Protein AF-A0A1W9Z5X0-F1 (afdb_monomer_lite)

Secondary structure (DSSP, 8-state):
--PPPPP-SHHHHHHT-SB-TTS-B--GGGEEEEE-TTS-EEEEEHHHHHHHHHHHHHHHH----------

Foldseek 3Di:
DDDDDDDPDPVSVVVPDQADPVGHGPDPVQWDWDQDPVRDTDIDGNVVVVVVVVVVVCVVPVPPPDDDDDD

Organism: NCBI:txid1265311

Structure (mmCIF, N/CA/C/O backbone):
data_AF-A0A1W9Z5X0-F1
#
_entry.id   AF-A0A1W9Z5X0-F1
#
loop_
_atom_site.group_PDB
_atom_site.id
_atom_site.type_symbol
_atom_site.label_atom_id
_atom_site.label_alt_id
_atom_site.label_comp_id
_atom_site.label_asym_id
_atom_site.label_entity_id
_atom_site.label_seq_id
_atom_site.pdbx_PDB_ins_code
_atom_site.Cartn_x
_atom_site.Cartn_y
_atom_site.Cartn_z
_atom_site.occupancy
_atom_site.B_iso_or_equiv
_atom_site.auth_seq_id
_atom_site.auth_comp_id
_atom_site.auth_asym_id
_atom_site.auth_atom_id
_atom_site.pdbx_PDB_model_num
ATOM 1 N N . MET A 1 1 ? 11.745 -16.523 -33.605 1.00 48.28 1 MET A N 1
ATOM 2 C CA . MET A 1 1 ? 10.724 -15.967 -32.694 1.00 48.28 1 MET A CA 1
ATOM 3 C C . MET A 1 1 ? 11.312 -16.030 -31.290 1.00 48.28 1 MET A C 1
ATOM 5 O O . MET A 1 1 ? 11.325 -17.097 -30.699 1.00 48.28 1 MET A O 1
ATOM 9 N N . THR A 1 2 ? 11.974 -14.970 -30.825 1.00 58.69 2 THR A N 1
ATOM 10 C CA . THR A 1 2 ? 12.698 -14.979 -29.543 1.00 58.69 2 THR A CA 1
ATOM 11 C C . THR A 1 2 ? 11.734 -14.657 -28.406 1.00 58.69 2 THR A C 1
ATOM 13 O O . THR A 1 2 ? 11.388 -13.499 -28.174 1.00 58.69 2 THR A O 1
ATOM 16 N N . GLU A 1 3 ? 11.268 -15.685 -27.700 1.00 62.53 3 GLU A N 1
ATOM 17 C CA . GLU A 1 3 ? 10.492 -15.493 -26.477 1.00 62.53 3 GLU A CA 1
ATOM 18 C C . GLU A 1 3 ? 11.357 -14.770 -25.440 1.00 62.53 3 GLU A C 1
ATOM 20 O O . GLU A 1 3 ? 12.428 -15.237 -25.045 1.00 62.53 3 GLU A O 1
ATOM 25 N N . ARG A 1 4 ? 10.922 -13.578 -25.018 1.00 77.19 4 ARG A N 1
ATOM 26 C CA . ARG A 1 4 ? 11.599 -12.847 -23.946 1.00 77.19 4 ARG A CA 1
ATOM 27 C C . ARG A 1 4 ? 11.388 -13.625 -22.653 1.00 77.19 4 ARG A C 1
ATOM 29 O O . ARG A 1 4 ? 10.252 -13.803 -22.220 1.00 77.19 4 ARG A O 1
ATOM 36 N N . ARG A 1 5 ? 12.482 -14.062 -22.029 1.00 76.25 5 ARG A N 1
ATOM 37 C CA . ARG A 1 5 ? 12.446 -14.726 -20.723 1.00 76.25 5 ARG A CA 1
ATOM 38 C C . ARG A 1 5 ? 11.706 -13.828 -19.715 1.00 76.25 5 ARG A C 1
ATOM 40 O O . ARG A 1 5 ? 12.033 -12.641 -19.632 1.00 76.25 5 ARG A O 1
ATOM 47 N N . PRO A 1 6 ? 10.722 -14.354 -18.964 1.00 77.06 6 PRO A N 1
ATOM 48 C CA . PRO A 1 6 ? 9.955 -13.550 -18.023 1.00 77.06 6 PRO A CA 1
ATOM 49 C C . PRO A 1 6 ? 10.859 -12.995 -16.912 1.00 77.06 6 PRO A C 1
ATOM 51 O O . PRO A 1 6 ? 11.856 -13.633 -16.550 1.00 77.06 6 PRO A O 1
ATOM 54 N N . PRO A 1 7 ? 10.530 -11.818 -16.352 1.00 81.31 7 PRO A N 1
ATOM 55 C CA . PRO A 1 7 ? 11.292 -11.250 -15.250 1.00 81.31 7 PRO A CA 1
ATOM 56 C C . PRO A 1 7 ? 11.239 -12.192 -14.042 1.00 81.31 7 PRO A C 1
ATOM 58 O O . PRO A 1 7 ? 10.163 -12.519 -13.553 1.00 81.31 7 PRO A O 1
ATOM 61 N N . THR A 1 8 ? 12.399 -12.625 -13.549 1.00 86.69 8 THR A N 1
ATOM 62 C CA . THR A 1 8 ? 12.505 -13.525 -12.385 1.00 86.69 8 THR A CA 1
ATOM 63 C C . THR A 1 8 ? 12.617 -12.772 -11.059 1.00 86.69 8 THR A C 1
ATOM 65 O O . THR A 1 8 ? 12.360 -13.334 -9.997 1.00 86.69 8 THR A O 1
ATOM 68 N N . GLY A 1 9 ? 12.987 -11.489 -11.096 1.00 89.31 9 GLY A N 1
ATOM 69 C CA . GLY A 1 9 ? 13.120 -10.666 -9.898 1.00 89.31 9 GLY A CA 1
ATOM 70 C C . GLY A 1 9 ? 11.762 -10.330 -9.285 1.00 89.31 9 GLY A C 1
ATOM 71 O O . GLY A 1 9 ? 10.894 -9.784 -9.963 1.00 89.31 9 GLY A O 1
ATOM 72 N N . ILE A 1 10 ? 11.603 -10.569 -7.980 1.00 86.25 10 ILE A N 1
ATOM 73 C CA . ILE A 1 10 ? 10.353 -10.326 -7.233 1.00 86.25 10 ILE A CA 1
ATOM 74 C C . ILE A 1 10 ? 9.834 -8.893 -7.441 1.00 86.25 10 ILE A C 1
ATOM 76 O O . ILE A 1 10 ? 8.634 -8.684 -7.604 1.00 86.25 10 ILE A O 1
ATOM 80 N N . ALA A 1 11 ? 10.730 -7.902 -7.480 1.00 83.38 11 ALA A N 1
ATOM 81 C CA . ALA A 1 11 ? 10.368 -6.508 -7.734 1.00 83.38 11 ALA A CA 1
ATOM 82 C C . ALA A 1 11 ? 9.762 -6.302 -9.134 1.00 83.38 11 ALA A C 1
ATOM 84 O O . ALA A 1 11 ? 8.719 -5.664 -9.259 1.00 83.38 11 ALA A O 1
ATOM 85 N N . ALA A 1 12 ? 10.371 -6.886 -10.168 1.00 86.56 12 ALA A N 1
ATOM 86 C CA . ALA A 1 12 ? 9.900 -6.783 -11.548 1.00 86.56 12 ALA A CA 1
ATOM 87 C C . ALA A 1 12 ? 8.584 -7.550 -11.763 1.00 86.56 12 ALA A C 1
ATOM 89 O O . ALA A 1 12 ? 7.666 -7.030 -12.394 1.00 86.56 12 ALA A O 1
ATOM 90 N N . VAL A 1 13 ? 8.447 -8.737 -11.161 1.00 87.50 13 VAL A N 1
ATOM 91 C CA . VAL A 1 13 ? 7.187 -9.500 -11.147 1.00 87.50 13 VAL A CA 1
ATOM 92 C C . VAL A 1 13 ? 6.073 -8.683 -10.491 1.00 87.50 13 VAL A C 1
ATOM 94 O O . VAL A 1 13 ? 4.981 -8.554 -11.039 1.00 87.50 13 VAL A O 1
ATOM 97 N N . ASN A 1 14 ? 6.348 -8.079 -9.333 1.00 86.62 14 ASN A N 1
ATOM 98 C CA . ASN A 1 14 ? 5.361 -7.270 -8.625 1.00 86.62 14 ASN A CA 1
ATOM 99 C C . ASN A 1 14 ? 4.996 -5.991 -9.384 1.00 86.62 14 ASN A C 1
ATOM 101 O O . ASN A 1 14 ? 3.825 -5.613 -9.370 1.00 86.62 14 ASN A O 1
ATOM 105 N N . ALA A 1 15 ? 5.945 -5.346 -10.066 1.00 86.00 15 ALA A N 1
ATOM 106 C CA . ALA A 1 15 ? 5.676 -4.167 -10.888 1.00 86.00 15 ALA A CA 1
ATOM 107 C C . ALA A 1 15 ? 4.663 -4.460 -12.009 1.00 86.00 15 ALA A C 1
ATOM 109 O O . ALA A 1 15 ? 3.797 -3.632 -12.270 1.00 86.00 15 ALA A O 1
ATOM 110 N N . GLY A 1 16 ? 4.709 -5.660 -12.600 1.00 88.25 16 GLY A N 1
ATOM 111 C CA . GLY A 1 16 ? 3.760 -6.096 -13.630 1.00 88.25 16 GLY A CA 1
ATOM 112 C C . GLY A 1 16 ? 2.359 -6.456 -13.119 1.00 88.25 16 GLY A C 1
ATOM 113 O O . GLY A 1 16 ? 1.438 -6.601 -13.921 1.00 88.25 16 GLY A O 1
ATOM 114 N N . LYS A 1 17 ? 2.156 -6.601 -11.801 1.00 91.19 17 LYS A N 1
ATOM 115 C CA . LYS A 1 17 ? 0.829 -6.912 -11.249 1.00 91.19 17 LYS A CA 1
ATOM 116 C C . LYS A 1 17 ? -0.128 -5.736 -11.452 1.00 91.19 17 LYS A C 1
ATOM 118 O O . LYS A 1 17 ? 0.161 -4.623 -11.005 1.00 91.19 17 LYS A O 1
ATOM 123 N N . GLN A 1 18 ? -1.293 -6.039 -12.022 1.00 94.44 18 GLN A N 1
ATOM 124 C CA . GLN A 1 18 ? -2.420 -5.113 -12.207 1.00 94.44 18 GLN A CA 1
ATOM 125 C C . GLN A 1 18 ? -3.461 -5.195 -11.086 1.00 94.44 18 GLN A C 1
ATOM 127 O O . GLN A 1 18 ? -4.283 -4.299 -10.926 1.00 94.44 18 GLN A O 1
ATOM 132 N N . VAL A 1 19 ? -3.417 -6.259 -10.285 1.00 94.81 19 VAL A N 1
ATOM 133 C CA . VAL A 1 19 ? -4.309 -6.479 -9.145 1.00 94.81 19 VAL A CA 1
ATOM 134 C C . VAL A 1 19 ? -3.486 -6.818 -7.912 1.00 94.81 19 VAL A C 1
ATOM 136 O O . VAL A 1 19 ? -2.422 -7.436 -8.009 1.00 94.81 19 VAL A O 1
ATOM 139 N N . CYS A 1 20 ? -3.947 -6.382 -6.744 1.00 93.75 20 CYS A N 1
ATOM 140 C CA . CYS A 1 20 ? -3.350 -6.792 -5.482 1.00 93.75 20 CYS A CA 1
ATOM 141 C C . CYS A 1 20 ? -3.764 -8.226 -5.132 1.00 93.75 20 CYS A C 1
ATOM 143 O O . CYS A 1 20 ? -4.686 -8.782 -5.725 1.00 93.75 20 CYS A O 1
ATOM 145 N N . ASP A 1 21 ? -3.128 -8.808 -4.118 1.00 91.31 21 ASP A N 1
ATOM 146 C CA . ASP A 1 21 ? -3.385 -10.200 -3.726 1.00 91.31 21 ASP A CA 1
ATOM 147 C C . ASP A 1 21 ? -4.811 -10.423 -3.158 1.00 91.31 21 ASP A C 1
ATOM 149 O O . ASP A 1 21 ? -5.242 -11.557 -2.984 1.00 91.31 21 ASP A O 1
ATOM 153 N N . HIS A 1 22 ? -5.566 -9.346 -2.902 1.00 91.81 22 HIS A N 1
ATOM 154 C CA . HIS A 1 22 ? -6.986 -9.377 -2.520 1.00 91.81 22 HIS A CA 1
ATOM 155 C C . HIS A 1 22 ? -7.950 -9.094 -3.688 1.00 91.81 22 HIS A C 1
ATOM 157 O O . HIS A 1 22 ? -9.152 -8.989 -3.471 1.00 91.81 22 HIS A O 1
ATOM 163 N N . GLY A 1 23 ? -7.440 -8.943 -4.915 1.00 95.06 23 GLY A N 1
ATOM 164 C CA . GLY A 1 23 ? -8.247 -8.716 -6.117 1.00 95.06 23 GLY A CA 1
ATOM 165 C C . GLY A 1 23 ? -8.564 -7.251 -6.434 1.00 95.06 23 GLY A C 1
ATOM 166 O O . GLY A 1 23 ? -9.289 -6.982 -7.386 1.00 95.06 23 GLY A O 1
ATOM 167 N N . HIS A 1 24 ? -8.026 -6.279 -5.690 1.00 94.88 24 HIS A N 1
ATOM 168 C CA . HIS A 1 24 ? -8.253 -4.863 -5.998 1.00 94.88 24 HIS A CA 1
ATOM 169 C C . HIS A 1 24 ? -7.339 -4.384 -7.132 1.00 94.88 24 HIS A C 1
ATOM 171 O O . HIS A 1 24 ? -6.126 -4.597 -7.083 1.00 94.88 24 HIS A O 1
ATOM 177 N N . VAL A 1 25 ? -7.900 -3.674 -8.111 1.00 96.12 25 VAL A N 1
ATOM 178 C CA . VAL A 1 25 ? -7.159 -3.125 -9.258 1.00 96.12 25 VAL A CA 1
ATOM 179 C C . VAL A 1 25 ? -6.171 -2.044 -8.811 1.00 96.12 25 VAL A C 1
ATOM 181 O O . VAL A 1 25 ? -6.526 -1.148 -8.042 1.00 96.12 25 VAL A O 1
ATOM 184 N N . PHE A 1 26 ? -4.937 -2.101 -9.312 1.00 94.62 26 PHE A N 1
ATOM 185 C CA . PHE A 1 26 ? -3.938 -1.047 -9.160 1.00 94.62 26 PHE A CA 1
ATOM 186 C C . PHE A 1 26 ? -4.176 0.064 -10.190 1.00 94.62 26 PHE A C 1
ATOM 188 O O . PHE A 1 26 ? -3.525 0.126 -11.226 1.00 94.62 26 PHE A O 1
ATOM 195 N N . SER A 1 27 ? -5.118 0.957 -9.891 1.00 94.69 27 SER A N 1
ATOM 196 C CA . SER A 1 27 ? -5.296 2.234 -10.592 1.00 94.69 27 SER A CA 1
ATOM 197 C C . SER A 1 27 ? -4.563 3.361 -9.863 1.00 94.69 27 SER A C 1
ATOM 199 O O . SER A 1 27 ? -4.213 3.220 -8.689 1.00 94.69 27 SER A O 1
ATOM 201 N N . GLU A 1 28 ? -4.398 4.516 -10.504 1.00 92.38 28 GLU A N 1
ATOM 202 C CA . GLU A 1 28 ? -3.891 5.731 -9.850 1.00 92.38 28 GLU A CA 1
ATOM 203 C C . GLU A 1 28 ? -4.722 6.104 -8.607 1.00 92.38 28 GLU A C 1
ATOM 205 O O . GLU A 1 28 ? -4.184 6.398 -7.539 1.00 92.38 28 GLU A O 1
ATOM 210 N N . SER A 1 29 ? -6.047 5.966 -8.704 1.00 93.38 29 SER A N 1
ATOM 211 C CA . SER A 1 29 ? -6.986 6.250 -7.616 1.00 93.38 29 SER A CA 1
ATOM 212 C C . SER A 1 29 ? -6.972 5.231 -6.473 1.00 93.38 29 SER A C 1
ATOM 214 O O . SER A 1 29 ? -7.350 5.585 -5.359 1.00 93.38 29 SER A O 1
ATOM 216 N N . ASN A 1 30 ? -6.535 3.986 -6.705 1.00 94.88 30 ASN A N 1
ATOM 217 C CA . ASN A 1 30 ? -6.508 2.911 -5.702 1.00 94.88 30 ASN A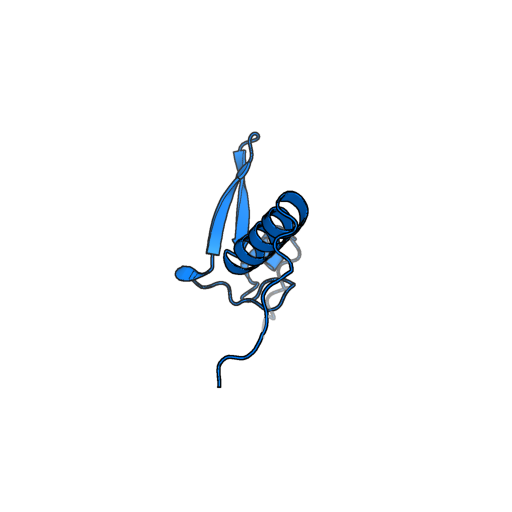 CA 1
ATOM 218 C C . ASN A 1 30 ? -5.084 2.525 -5.256 1.00 94.88 30 ASN A C 1
ATOM 220 O O . ASN A 1 30 ? -4.892 1.607 -4.453 1.00 94.88 30 ASN A O 1
ATOM 224 N N . THR A 1 31 ? -4.074 3.248 -5.734 1.00 95.44 31 THR A N 1
ATOM 225 C CA . THR A 1 31 ? -2.666 2.975 -5.448 1.00 95.44 31 THR A CA 1
ATOM 226 C C . THR A 1 31 ? -2.029 4.160 -4.736 1.00 95.44 31 THR A C 1
ATOM 228 O O . THR A 1 31 ? -2.368 5.320 -4.968 1.00 95.44 31 THR A O 1
ATOM 231 N N . TYR A 1 32 ? -1.109 3.880 -3.820 1.00 94.69 32 TYR A N 1
ATOM 232 C CA . TYR A 1 32 ? -0.189 4.880 -3.289 1.00 94.69 32 TYR A CA 1
ATOM 233 C C . TYR A 1 32 ? 1.181 4.257 -3.033 1.00 94.69 32 TYR A C 1
ATOM 235 O O . TYR A 1 32 ? 1.297 3.046 -2.825 1.00 94.69 32 TYR A O 1
ATOM 243 N N . LEU A 1 33 ? 2.220 5.088 -3.052 1.00 94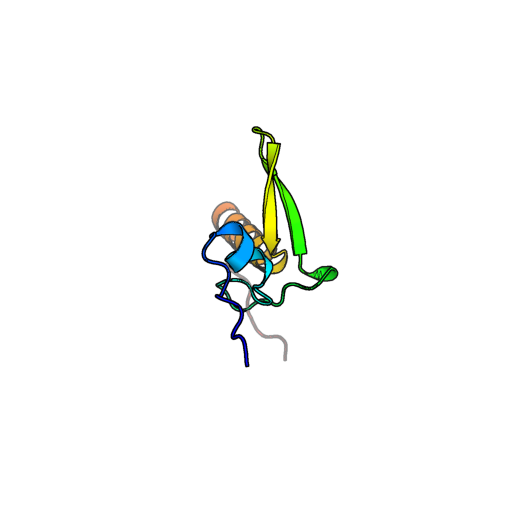.06 33 LEU A N 1
ATOM 244 C CA . LEU A 1 33 ? 3.575 4.687 -2.694 1.00 94.06 33 LEU A CA 1
ATOM 245 C C . LEU A 1 33 ? 3.819 5.037 -1.227 1.00 94.06 33 LEU A C 1
ATOM 247 O O . LEU A 1 33 ? 3.591 6.164 -0.797 1.00 94.06 33 LEU A O 1
ATOM 251 N N . HIS A 1 34 ? 4.249 4.051 -0.450 1.00 93.38 34 HIS A N 1
ATOM 252 C CA . HIS A 1 34 ? 4.641 4.223 0.940 1.00 93.38 34 HIS A CA 1
ATOM 253 C C . HIS A 1 34 ? 6.151 4.080 1.054 1.00 93.38 34 HIS A C 1
ATOM 255 O O . HIS A 1 34 ? 6.699 3.063 0.633 1.00 93.38 34 HIS A O 1
ATOM 261 N N . VAL A 1 35 ? 6.801 5.079 1.640 1.00 95.38 35 VAL A N 1
ATOM 262 C CA . VAL A 1 35 ? 8.222 5.025 1.984 1.00 95.38 35 VAL A CA 1
ATOM 263 C C . VAL A 1 35 ? 8.327 4.643 3.455 1.00 95.38 35 VAL A C 1
ATOM 265 O O . VAL A 1 35 ? 7.724 5.303 4.304 1.00 95.38 35 VAL A O 1
ATOM 268 N N . ASP A 1 36 ? 9.033 3.556 3.756 1.00 93.00 36 ASP A N 1
ATOM 269 C CA . ASP A 1 36 ? 9.304 3.178 5.142 1.00 93.00 36 ASP A CA 1
ATOM 270 C C . ASP A 1 36 ? 10.453 4.007 5.746 1.00 93.00 36 ASP A C 1
ATOM 272 O O . ASP A 1 36 ? 11.155 4.739 5.050 1.00 93.00 36 ASP A O 1
ATOM 276 N N . GLY A 1 37 ? 10.661 3.901 7.062 1.00 94.56 37 GLY A N 1
ATOM 277 C CA . GLY A 1 37 ? 11.696 4.672 7.767 1.00 94.56 37 GLY A CA 1
ATOM 278 C C . GLY A 1 37 ? 13.140 4.350 7.355 1.00 94.56 37 GLY A C 1
ATOM 279 O O . GLY A 1 37 ? 14.058 5.026 7.801 1.00 94.56 37 GLY A O 1
ATOM 280 N N . ARG A 1 38 ? 13.354 3.324 6.522 1.00 94.75 38 ARG A N 1
ATOM 281 C CA . ARG A 1 38 ? 14.657 2.960 5.947 1.00 94.75 38 ARG A CA 1
ATOM 282 C C . ARG A 1 38 ? 14.787 3.409 4.487 1.00 94.75 38 ARG A C 1
ATOM 284 O O . ARG A 1 38 ? 15.779 3.080 3.846 1.00 94.75 38 ARG A O 1
ATOM 291 N N . GLY A 1 39 ? 13.797 4.131 3.959 1.00 92.56 39 GLY A N 1
ATOM 292 C CA . GLY A 1 39 ? 13.783 4.634 2.589 1.00 92.56 39 GLY A CA 1
ATOM 293 C C . GLY A 1 39 ? 13.259 3.643 1.548 1.00 92.56 39 GLY A C 1
ATOM 294 O O . GLY A 1 39 ? 13.274 3.963 0.361 1.00 92.56 39 GLY A O 1
ATOM 295 N N . TYR A 1 40 ? 12.768 2.458 1.935 1.00 91.06 40 TYR A N 1
ATOM 296 C CA . TYR A 1 40 ? 12.218 1.519 0.954 1.00 91.06 40 TYR A CA 1
ATOM 297 C C . TYR A 1 40 ? 10.820 1.943 0.519 1.00 91.06 40 TYR A C 1
ATOM 299 O O . TYR A 1 40 ? 9.910 2.101 1.337 1.00 91.06 40 TYR A O 1
ATOM 307 N N . VAL A 1 41 ? 10.638 2.045 -0.797 1.00 91.19 41 VAL A N 1
ATOM 308 C CA . VAL A 1 41 ? 9.355 2.372 -1.421 1.00 91.19 41 VAL A CA 1
ATOM 309 C C . VAL A 1 41 ? 8.556 1.097 -1.677 1.00 91.19 41 VAL A C 1
ATOM 311 O O . VAL A 1 41 ? 9.040 0.150 -2.296 1.00 91.19 41 VAL A O 1
ATOM 314 N N . ARG A 1 42 ? 7.301 1.071 -1.226 1.00 90.06 42 ARG A N 1
ATOM 315 C CA . ARG A 1 42 ? 6.359 -0.036 -1.428 1.00 90.06 42 ARG A CA 1
ATOM 316 C C . ARG A 1 42 ? 5.065 0.475 -2.039 1.00 90.06 42 ARG A C 1
ATOM 318 O O . ARG A 1 42 ? 4.501 1.467 -1.580 1.00 90.06 42 ARG A O 1
ATOM 325 N N . ARG A 1 43 ? 4.555 -0.243 -3.037 1.00 92.50 43 ARG A N 1
ATOM 326 C CA . ARG A 1 43 ? 3.223 0.006 -3.594 1.00 92.50 43 ARG A CA 1
ATOM 327 C C . ARG A 1 43 ? 2.161 -0.557 -2.655 1.00 92.50 43 ARG A C 1
ATOM 329 O O . ARG A 1 43 ? 2.190 -1.740 -2.325 1.00 92.50 43 ARG A O 1
ATOM 336 N N . MET A 1 44 ? 1.211 0.277 -2.260 1.00 93.25 44 MET A N 1
ATOM 337 C CA . MET A 1 44 ? 0.131 -0.074 -1.347 1.00 93.25 44 MET A CA 1
ATOM 338 C C . MET A 1 44 ? -1.229 0.151 -2.011 1.00 93.25 44 MET A C 1
ATOM 340 O O . MET A 1 44 ? -1.436 1.127 -2.732 1.00 93.25 44 MET A O 1
ATOM 344 N N . CYS A 1 45 ? -2.166 -0.761 -1.747 1.00 96.00 45 CYS A N 1
ATOM 345 C CA . CYS A 1 45 ? -3.553 -0.645 -2.189 1.00 96.00 45 CYS A CA 1
ATOM 346 C C . CYS A 1 45 ? -4.362 0.164 -1.165 1.00 96.00 45 CYS A C 1
ATOM 348 O O . CYS A 1 45 ? -4.373 -0.158 0.030 1.00 96.00 45 CYS A O 1
ATOM 350 N N . ARG A 1 46 ? -5.048 1.210 -1.631 1.00 95.88 46 ARG A N 1
ATOM 351 C CA . ARG A 1 46 ? -5.865 2.094 -0.790 1.00 95.88 46 ARG A CA 1
ATOM 352 C C . ARG A 1 46 ? -7.064 1.359 -0.207 1.00 95.88 46 ARG A C 1
ATOM 354 O O . ARG A 1 46 ? -7.309 1.493 0.990 1.00 95.88 46 ARG A O 1
ATOM 361 N N . GLU A 1 47 ? -7.734 0.520 -0.991 1.00 96.50 47 GLU A N 1
ATOM 362 C CA . GLU A 1 47 ? -8.873 -0.264 -0.506 1.00 96.50 47 GLU A CA 1
ATOM 363 C C . GLU A 1 47 ? -8.465 -1.255 0.596 1.00 96.50 47 GLU A C 1
ATOM 365 O O . GLU A 1 47 ? -9.084 -1.302 1.661 1.00 96.50 47 GLU A O 1
ATOM 370 N N . CYS A 1 48 ? -7.334 -1.953 0.431 1.00 95.62 48 CYS A N 1
ATOM 371 C CA . CYS A 1 48 ? -6.781 -2.798 1.498 1.00 95.62 48 CYS A CA 1
ATOM 372 C C . CYS A 1 48 ? -6.556 -2.005 2.794 1.00 95.62 48 CYS A C 1
ATOM 374 O O . CYS A 1 48 ? -6.853 -2.487 3.893 1.00 95.62 48 CYS A O 1
ATOM 376 N N . ASN A 1 49 ? -6.032 -0.781 2.680 1.00 95.06 49 ASN A N 1
ATOM 377 C CA . ASN A 1 49 ? -5.804 0.086 3.829 1.00 95.06 49 ASN A CA 1
ATOM 378 C C . ASN A 1 49 ? -7.128 0.528 4.479 1.00 95.06 49 ASN A C 1
ATOM 380 O O . ASN A 1 49 ? -7.266 0.459 5.703 1.00 95.06 49 ASN A O 1
ATOM 384 N N . ARG A 1 50 ? -8.139 0.892 3.682 1.00 94.69 50 ARG A N 1
ATOM 385 C CA . ARG A 1 50 ? -9.482 1.241 4.167 1.00 94.69 50 ARG A CA 1
ATOM 386 C C . ARG A 1 50 ? -10.098 0.101 4.977 1.00 94.69 50 ARG A C 1
ATOM 388 O O . ARG A 1 50 ? -10.530 0.318 6.110 1.00 94.69 50 ARG A O 1
ATOM 395 N N . ILE A 1 51 ? -10.077 -1.120 4.441 1.00 94.75 51 ILE A N 1
ATOM 396 C CA . ILE A 1 51 ? -10.602 -2.320 5.109 1.00 94.75 51 ILE A CA 1
ATOM 397 C C . ILE A 1 51 ? -9.858 -2.573 6.426 1.00 94.75 51 ILE A C 1
ATOM 399 O O . ILE A 1 51 ? -10.480 -2.794 7.471 1.00 94.75 51 ILE A O 1
ATOM 403 N N . ARG A 1 52 ? -8.520 -2.498 6.413 1.00 94.19 52 ARG A N 1
ATOM 404 C CA . ARG A 1 52 ? -7.691 -2.667 7.616 1.00 94.19 52 ARG A CA 1
ATOM 405 C C . ARG A 1 52 ? -8.013 -1.616 8.679 1.00 94.19 52 ARG A C 1
ATOM 407 O O . ARG A 1 52 ? -8.145 -1.961 9.855 1.00 94.19 52 ARG A O 1
ATOM 414 N N . SER A 1 53 ? -8.154 -0.360 8.272 1.00 93.50 53 SER A N 1
ATOM 415 C CA . SER A 1 53 ? -8.465 0.762 9.159 1.00 93.50 53 SER A CA 1
ATOM 416 C C . SER A 1 53 ? -9.852 0.615 9.777 1.00 93.50 53 SER A C 1
ATOM 418 O O . SER A 1 53 ? -9.983 0.713 10.998 1.00 93.50 53 SER A O 1
ATOM 420 N N . ARG A 1 54 ? -10.862 0.245 8.978 1.00 92.31 54 ARG A N 1
ATOM 421 C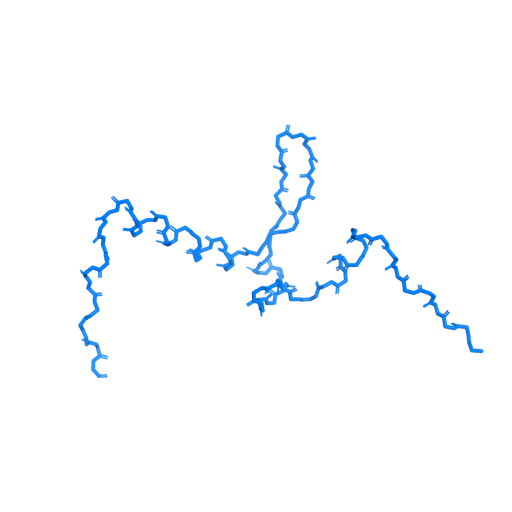 CA . ARG A 1 54 ? -12.212 -0.070 9.466 1.00 92.31 54 ARG A CA 1
ATOM 422 C C . ARG A 1 54 ? -12.182 -1.193 10.500 1.00 92.31 54 ARG A C 1
ATOM 424 O O . ARG A 1 54 ? -12.746 -1.048 11.579 1.00 92.31 54 ARG A O 1
ATOM 431 N N . ARG A 1 55 ? -11.461 -2.284 10.222 1.00 92.12 55 ARG A N 1
ATOM 432 C CA . ARG A 1 55 ? -11.300 -3.401 11.167 1.00 92.12 55 ARG A CA 1
ATOM 433 C C . ARG A 1 55 ? -10.653 -2.952 12.481 1.00 92.12 55 ARG A C 1
ATOM 435 O O . ARG A 1 55 ? -11.094 -3.371 13.546 1.00 92.12 55 ARG A O 1
ATOM 442 N N . LYS A 1 56 ? -9.616 -2.108 12.424 1.00 93.19 56 LYS A N 1
ATOM 443 C CA . LYS A 1 56 ? -8.944 -1.569 13.620 1.00 93.19 56 LYS A CA 1
ATOM 444 C C . LYS A 1 56 ? -9.873 -0.667 14.433 1.00 93.19 56 LYS A C 1
ATOM 446 O O . LYS A 1 56 ? -9.875 -0.772 15.654 1.00 93.19 56 LYS A O 1
ATOM 451 N N . TYR A 1 57 ? -10.652 0.184 13.769 1.00 90.31 57 TYR A N 1
ATOM 452 C CA . TYR A 1 57 ? -11.646 1.039 14.415 1.00 90.31 57 TYR A CA 1
ATOM 453 C C . TYR A 1 57 ? -12.689 0.204 15.164 1.00 90.31 57 TYR A C 1
ATOM 455 O O . TYR A 1 57 ? -12.818 0.358 16.373 1.00 90.31 57 TYR A O 1
ATOM 463 N N . LEU A 1 58 ? -13.324 -0.761 14.487 1.00 89.75 58 LEU A N 1
ATOM 464 C CA . LEU A 1 58 ? -14.343 -1.635 15.084 1.00 89.75 58 LEU A CA 1
ATOM 465 C C . LEU A 1 58 ? -13.826 -2.396 16.314 1.00 89.75 58 LEU A C 1
ATOM 467 O O . LEU A 1 58 ? -14.530 -2.490 17.315 1.00 89.75 58 LEU A O 1
ATOM 471 N N . LYS A 1 59 ? -12.579 -2.889 16.268 1.00 89.38 59 LYS A N 1
ATOM 472 C CA . LYS A 1 59 ? -11.938 -3.553 17.417 1.00 89.38 59 LYS A CA 1
ATOM 473 C C . LYS A 1 59 ? -11.736 -2.627 18.620 1.00 89.38 59 LYS A C 1
ATOM 475 O O . LYS A 1 59 ? -11.743 -3.108 19.743 1.00 89.38 59 LYS A O 1
ATOM 480 N N . ARG A 1 60 ? -11.506 -1.328 18.396 1.00 89.12 60 ARG A N 1
ATOM 481 C CA . ARG A 1 60 ? -11.247 -0.346 19.464 1.00 89.12 60 ARG A CA 1
ATOM 482 C C . ARG A 1 60 ? -12.526 0.212 20.070 1.00 89.12 60 ARG A C 1
ATOM 484 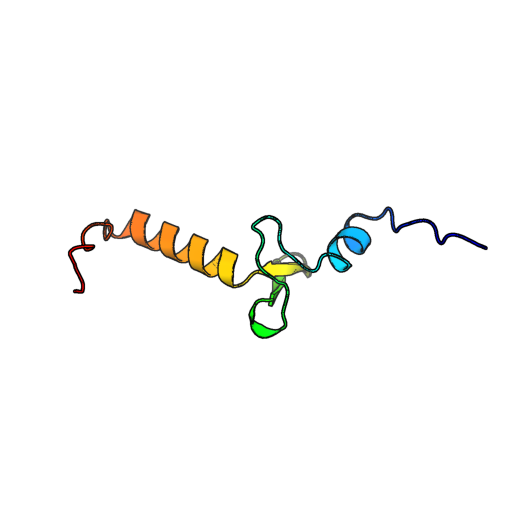O O . ARG A 1 60 ? -12.548 0.475 21.262 1.00 89.12 60 ARG A O 1
ATOM 491 N N . THR A 1 61 ? -13.547 0.444 19.251 1.00 85.31 61 THR A N 1
ATOM 492 C CA . THR A 1 61 ? -14.766 1.147 19.673 1.00 85.31 61 THR A CA 1
ATOM 493 C C . THR A 1 61 ? -15.920 0.216 20.020 1.00 85.31 61 THR A C 1
ATOM 495 O O . THR A 1 61 ? -16.933 0.688 20.521 1.00 85.31 61 THR A O 1
ATOM 498 N N . GLY A 1 62 ? -15.827 -1.085 19.719 1.00 69.81 62 GLY A N 1
ATOM 499 C CA . GLY A 1 62 ? -16.959 -2.002 19.878 1.00 69.81 62 GLY A CA 1
ATOM 500 C C . GLY A 1 62 ? -18.155 -1.653 18.979 1.00 69.81 62 GLY A C 1
ATOM 501 O O . GLY A 1 62 ? -19.225 -2.236 19.141 1.00 69.81 62 GLY A O 1
ATOM 502 N N . ALA A 1 63 ? -17.982 -0.744 18.006 1.00 62.22 63 ALA A N 1
ATOM 503 C CA . ALA A 1 63 ? -19.019 -0.213 17.113 1.00 62.22 63 ALA A CA 1
ATOM 504 C C . ALA A 1 63 ? -19.525 -1.229 16.065 1.00 62.22 63 ALA A C 1
ATOM 506 O O . ALA A 1 63 ? -19.967 -0.861 14.981 1.00 62.22 63 ALA A O 1
ATOM 507 N N . ALA A 1 64 ? -19.454 -2.525 16.373 1.00 59.06 64 ALA A N 1
ATOM 508 C CA . ALA A 1 64 ? -20.032 -3.605 15.581 1.00 59.06 64 ALA A CA 1
ATOM 509 C C . ALA A 1 64 ? -21.563 -3.714 15.733 1.00 59.06 64 ALA A C 1
ATOM 511 O O . ALA A 1 64 ? -22.167 -4.616 15.164 1.00 59.06 64 ALA A O 1
ATOM 512 N N . LYS A 1 65 ? -22.208 -2.817 16.486 1.00 55.38 65 LYS A N 1
ATOM 513 C CA . LYS A 1 65 ? -23.658 -2.826 16.694 1.00 55.38 65 LYS A CA 1
ATOM 514 C C . LYS A 1 65 ? -24.293 -1.647 15.968 1.00 55.38 65 LYS A C 1
ATOM 516 O O . LYS A 1 65 ? -24.468 -0.629 16.602 1.00 55.38 65 LYS A O 1
ATOM 521 N N . PHE A 1 66 ? -24.553 -1.761 14.665 1.00 60.03 66 PHE A N 1
ATOM 522 C CA . PHE A 1 66 ? -25.658 -1.093 13.947 1.00 60.03 66 PHE A CA 1
ATOM 523 C C . PHE A 1 66 ? -25.630 -1.540 12.478 1.00 60.03 66 PHE A C 1
ATOM 525 O O . PHE A 1 66 ? -25.093 -0.876 11.596 1.00 60.03 66 PHE A O 1
ATOM 532 N N . THR 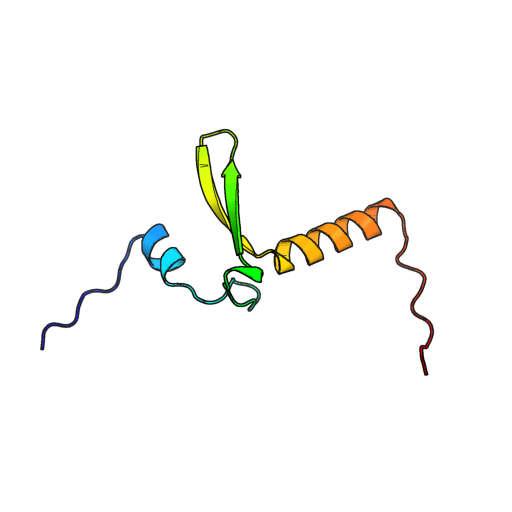A 1 67 ? -26.222 -2.702 12.221 1.00 54.34 67 THR A N 1
ATOM 533 C CA . THR A 1 67 ? -26.862 -2.994 10.938 1.00 54.34 67 THR A CA 1
ATOM 534 C C . THR A 1 67 ? -28.271 -3.459 11.264 1.00 54.34 67 THR A C 1
ATOM 536 O O . THR A 1 67 ? -28.475 -4.617 11.618 1.00 54.34 67 THR A O 1
ATOM 539 N N . ALA A 1 68 ? -29.228 -2.543 11.194 1.00 50.00 68 ALA A N 1
ATOM 540 C CA . ALA A 1 68 ? -30.635 -2.879 11.068 1.00 50.00 68 ALA A CA 1
ATOM 541 C C . ALA A 1 68 ? -31.177 -2.052 9.900 1.00 50.00 68 ALA A C 1
ATOM 543 O O . ALA A 1 68 ? -31.126 -0.829 9.956 1.00 50.00 68 ALA A O 1
ATOM 544 N N . GLY A 1 69 ? -31.577 -2.765 8.844 1.00 51.25 69 GLY A N 1
ATOM 545 C CA . GLY A 1 69 ? -32.506 -2.374 7.780 1.00 51.25 69 GLY A CA 1
ATOM 546 C C . GLY A 1 69 ? -32.469 -0.938 7.258 1.00 51.25 69 GLY A C 1
ATOM 547 O O . GLY A 1 69 ? -33.003 -0.031 7.886 1.00 51.25 69 GLY A O 1
ATOM 548 N N . ALA A 1 70 ? -31.990 -0.772 6.027 1.00 43.53 70 ALA A N 1
ATOM 549 C CA . ALA A 1 70 ? -32.473 0.287 5.151 1.00 43.53 70 ALA A CA 1
ATOM 550 C C . ALA A 1 70 ? -33.189 -0.384 3.968 1.00 43.53 70 ALA A C 1
ATOM 552 O O . ALA A 1 70 ? -32.513 -0.858 3.060 1.00 43.53 70 ALA A O 1
ATOM 553 N N . LEU A 1 71 ? -34.522 -0.446 4.119 1.00 42.97 71 LEU A N 1
ATOM 554 C CA . LEU A 1 71 ? -35.619 -0.600 3.144 1.00 42.97 71 LEU A CA 1
ATOM 555 C C . LEU A 1 71 ? -35.500 -1.682 2.059 1.00 42.97 71 LEU A C 1
ATOM 557 O O . LEU A 1 71 ? -34.721 -1.503 1.101 1.0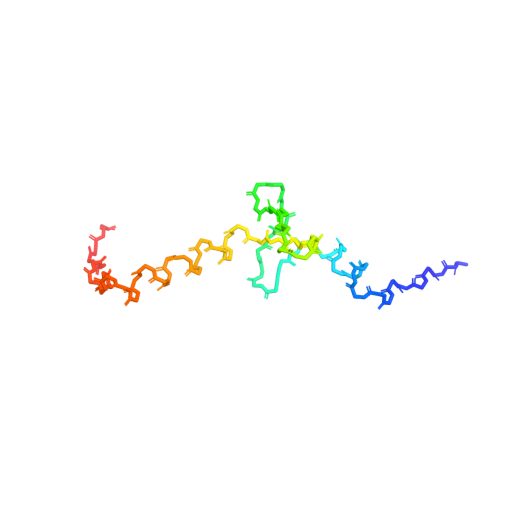0 42.97 71 LEU A O 1
#

Sequence (71 aa):
MTERRPPTGIAAVNAGKQVCDHGHVFSESNTYLHVDGRGYVRRMCRECNRIRSRRKYLKRTGAAKFTAGAL

pLDDT: mean 84.61, std 14.92, range [42.97, 96.5]

Radius of gyration: 18.28 Å; chains: 1; bounding box: 50×22×53 Å